Protein AF-A0AAJ6JHX6-F1 (afdb_monomer)

Sequence (132 aa):
MIADLEAGPNASWIFFDTYDCLCDPDDVLSSLGAEVSFEIRAEATRGKHRRACNIRRFEPKLERGTIANIVDRNGKSYGFLKDDWGVSYYFTRKHSARFDDLRAGTRVRFAEMKIKADGGKYPIACAIEPME

Solvent-accessible surface area (backbone atoms only — not comparable to full-atom values): 7828 Å² total; per-residue (Å²): 134,86,83,85,69,86,79,54,103,76,66,78,65,68,47,70,56,69,85,27,32,75,54,62,45,66,77,39,56,68,44,94,86,55,62,63,41,63,44,81,44,84,48,92,56,97,72,78,48,36,33,43,32,64,29,36,58,56,77,69,71,69,45,52,32,31,30,65,40,72,46,81,54,95,95,42,52,35,33,36,31,25,37,86,85,66,54,71,26,43,37,42,55,92,26,22,96,55,47,89,79,60,46,61,70,40,41,30,37,25,22,80,42,77,46,81,50,103,90,48,77,47,54,28,41,27,72,38,41,79,54,134

pLDDT: mean 76.58, std 17.51, range [28.05, 97.38]

Radius of gyration: 17.74 Å; Cα contacts (8 Å, |Δi|>4): 242; chains: 1; bounding box: 42×37×46 Å

Foldseek 3Di:
DDDDDDDDPPPQDEDEDCVLEPDHSCQQPVDDVFDWDFDWDADPDPPRHIYTHHIGHDDAPKFKWFWQAWDDDPNWIKTWIATPVRDIAIEGPQQEPPVVPHGGGFIWIWGWDWDDDVPDTGTHTHHIDTDD

Mean predicted aligned error: 11.64 Å

Nearest PDB structures (foldseek):
  2ytv-assembly1_A  TM=7.124E-01  e=9.470E-03  Homo sapiens
  1hzb-assembly1_B  TM=7.189E-01  e=1.830E-02  [Bacillus] caldolyticus
  3a0j-assembly2_B  TM=7.138E-01  e=4.651E-02  Thermus ther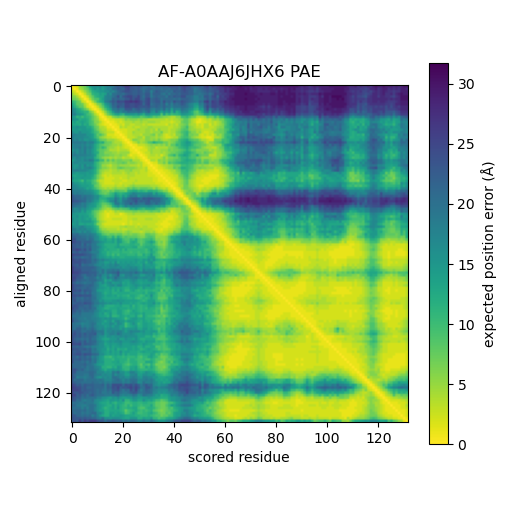mophilus HB8
  1l1o-assembly1_E  TM=6.725E-01  e=3.353E-01  Homo sapiens
  1ts2-assembly3_C  TM=5.436E-01  e=4.924E-01  Staphylococcus aureus

Structure (mmCIF, N/CA/C/O backbone):
data_AF-A0AAJ6JHX6-F1
#
_entry.id   AF-A0AAJ6JHX6-F1
#
loop_
_atom_site.group_PDB
_atom_site.id
_atom_site.type_symbol
_atom_site.label_atom_id
_atom_site.label_alt_id
_atom_site.label_comp_id
_atom_site.label_asym_id
_atom_site.label_entity_id
_atom_site.label_seq_id
_atom_site.pdbx_PDB_ins_code
_atom_site.Cartn_x
_atom_site.Cartn_y
_atom_site.Cartn_z
_atom_site.occupancy
_atom_site.B_iso_or_equiv
_atom_site.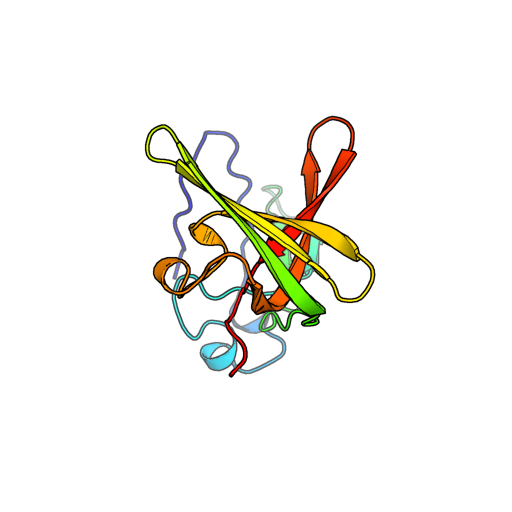auth_seq_id
_atom_site.auth_comp_id
_atom_site.auth_asym_id
_atom_site.auth_atom_id
_atom_site.pdbx_PDB_model_num
ATOM 1 N N . MET A 1 1 ? 6.352 -8.593 -22.550 1.00 30.94 1 MET A N 1
ATOM 2 C CA . MET A 1 1 ? 4.986 -8.070 -22.333 1.00 30.94 1 MET A CA 1
ATOM 3 C C . MET A 1 1 ? 5.123 -6.614 -21.910 1.00 30.94 1 MET A C 1
ATOM 5 O O . MET A 1 1 ? 5.756 -6.361 -20.896 1.00 30.94 1 MET A O 1
ATOM 9 N N . ILE A 1 2 ? 4.673 -5.668 -22.737 1.00 30.05 2 ILE A N 1
ATOM 10 C CA . ILE A 1 2 ? 4.816 -4.224 -22.486 1.00 30.05 2 ILE A CA 1
ATOM 11 C C . ILE A 1 2 ? 3.597 -3.802 -21.661 1.00 30.05 2 ILE A C 1
ATOM 13 O O . ILE A 1 2 ? 2.477 -3.892 -22.154 1.00 30.05 2 ILE A O 1
ATOM 17 N N . ALA A 1 3 ? 3.795 -3.430 -20.396 1.00 31.03 3 ALA A N 1
ATOM 18 C CA . ALA A 1 3 ? 2.720 -2.891 -19.572 1.00 31.03 3 ALA A CA 1
ATOM 19 C C . ALA A 1 3 ? 2.502 -1.422 -19.955 1.00 31.03 3 ALA A C 1
ATOM 21 O O . ALA A 1 3 ? 3.356 -0.571 -19.703 1.00 31.03 3 ALA A O 1
ATOM 22 N N . ASP A 1 4 ? 1.375 -1.158 -20.608 1.00 28.05 4 ASP A N 1
ATOM 23 C CA . ASP A 1 4 ? 0.927 0.178 -20.984 1.00 28.05 4 ASP A CA 1
ATOM 24 C C . ASP A 1 4 ? 0.391 0.885 -19.727 1.00 28.05 4 ASP A C 1
ATOM 26 O O . ASP A 1 4 ? -0.643 0.513 -19.170 1.00 28.05 4 ASP A O 1
ATOM 30 N N . LEU A 1 5 ? 1.138 1.872 -19.233 1.00 35.38 5 LEU A N 1
ATOM 31 C CA . LEU A 1 5 ? 0.723 2.784 -18.168 1.00 35.38 5 LEU A CA 1
ATOM 32 C C . LEU A 1 5 ? 0.506 4.147 -18.824 1.00 35.38 5 LEU A C 1
ATOM 34 O O . LEU A 1 5 ? 1.466 4.781 -19.251 1.00 35.38 5 LEU A O 1
ATOM 38 N N . GLU A 1 6 ? -0.769 4.528 -18.938 1.00 34.47 6 GLU A N 1
ATOM 39 C CA . GLU A 1 6 ? -1.328 5.756 -19.526 1.00 34.47 6 GLU A CA 1
ATOM 40 C C . GLU A 1 6 ? -0.294 6.830 -19.925 1.00 34.47 6 GLU A C 1
ATOM 42 O O . GLU A 1 6 ? 0.190 7.629 -19.116 1.00 34.47 6 GLU A O 1
ATOM 47 N N . ALA A 1 7 ? 0.034 6.844 -21.219 1.00 36.81 7 ALA A N 1
ATOM 48 C CA . ALA A 1 7 ? 1.037 7.714 -21.811 1.00 36.81 7 ALA A CA 1
ATOM 49 C C . ALA A 1 7 ? 0.549 9.171 -21.926 1.00 36.81 7 ALA A C 1
ATOM 51 O O . ALA A 1 7 ? -0.039 9.586 -22.924 1.00 36.81 7 ALA A O 1
ATOM 52 N N . GLY A 1 8 ? 0.860 9.986 -20.919 1.00 32.44 8 GLY A N 1
ATOM 53 C CA . GLY A 1 8 ? 1.035 11.426 -21.118 1.00 32.44 8 GLY A CA 1
ATOM 54 C C . GLY A 1 8 ? 2.339 11.721 -21.888 1.00 32.44 8 GLY A C 1
ATOM 55 O O . GLY A 1 8 ? 3.261 10.904 -21.862 1.00 32.44 8 GLY A O 1
ATOM 56 N N . PRO A 1 9 ? 2.492 12.903 -22.516 1.00 38.59 9 PRO A N 1
ATOM 57 C CA . PRO A 1 9 ? 3.632 13.240 -23.389 1.00 38.59 9 PRO A CA 1
ATOM 58 C C . PRO A 1 9 ? 5.012 13.294 -22.696 1.00 38.59 9 PRO A C 1
ATOM 60 O O . PRO A 1 9 ? 6.016 13.542 -23.354 1.00 38.59 9 PRO A O 1
ATOM 63 N N . ASN A 1 10 ? 5.077 13.023 -21.388 1.00 43.66 10 ASN A N 1
ATOM 64 C CA . ASN A 1 10 ? 6.302 12.942 -20.587 1.00 43.66 10 ASN A CA 1
ATOM 65 C C . ASN A 1 10 ? 6.497 11.567 -19.911 1.00 43.66 10 ASN A C 1
ATOM 67 O O . ASN A 1 10 ? 7.269 11.459 -18.953 1.00 43.66 10 ASN A O 1
ATOM 71 N N . ALA A 1 11 ? 5.806 10.515 -20.373 1.00 43.34 11 ALA A N 1
ATOM 72 C CA . ALA A 1 11 ? 5.988 9.152 -19.874 1.00 43.34 11 ALA A CA 1
ATOM 73 C C . ALA A 1 11 ? 7.438 8.699 -20.107 1.00 43.34 11 ALA A C 1
ATOM 75 O O . ALA A 1 11 ? 7.866 8.363 -21.209 1.00 43.34 11 ALA A O 1
ATOM 76 N N . SER A 1 12 ? 8.233 8.752 -19.042 1.00 56.09 12 SER A N 1
ATOM 77 C CA . SER A 1 12 ? 9.630 8.343 -19.055 1.00 56.09 12 SER A CA 1
ATOM 78 C C . SER A 1 12 ? 9.690 6.832 -18.847 1.00 56.09 12 SER A C 1
ATOM 80 O O . SER A 1 12 ? 9.898 6.380 -17.718 1.00 56.09 12 SER A O 1
ATOM 82 N N . TRP A 1 13 ? 9.465 6.076 -19.922 1.00 62.69 13 TRP A N 1
ATOM 83 C CA . TRP A 1 13 ? 9.491 4.613 -19.931 1.00 62.69 13 TRP A CA 1
ATOM 84 C C . TRP A 1 13 ? 10.784 4.072 -19.306 1.00 62.69 13 TRP A C 1
ATOM 86 O O . TRP A 1 13 ? 11.886 4.536 -19.621 1.00 62.69 13 TRP A O 1
ATOM 96 N N . ILE A 1 14 ? 10.633 3.105 -18.401 1.00 71.69 14 ILE A N 1
ATOM 97 C CA . ILE A 1 14 ? 11.733 2.305 -17.861 1.00 71.69 14 ILE A CA 1
ATOM 98 C C . ILE A 1 14 ? 11.583 0.918 -18.472 1.00 71.69 14 ILE A C 1
ATOM 100 O O . ILE A 1 14 ? 10.527 0.304 -18.337 1.00 71.69 14 ILE A O 1
ATOM 104 N N . PHE A 1 15 ? 12.607 0.454 -19.179 1.00 79.31 15 PHE A N 1
ATOM 105 C CA . PHE A 1 15 ? 12.604 -0.872 -19.794 1.00 79.31 15 PHE A CA 1
ATOM 106 C C . PHE A 1 15 ? 13.398 -1.859 -18.937 1.00 79.31 15 PHE A C 1
ATOM 108 O O . PHE A 1 15 ? 14.252 -1.455 -18.145 1.00 79.31 15 PHE A O 1
ATOM 115 N N . PHE A 1 16 ? 13.125 -3.147 -19.108 1.00 79.56 16 PHE A N 1
ATOM 116 C CA . PHE A 1 16 ? 13.879 -4.232 -18.491 1.00 79.56 16 PHE A CA 1
ATOM 117 C C . PHE A 1 16 ? 13.854 -5.472 -19.380 1.00 79.56 16 PHE A C 1
ATOM 119 O O . PHE A 1 16 ? 12.943 -5.637 -20.195 1.00 79.56 16 PHE A O 1
ATOM 126 N N . ASP A 1 17 ? 14.846 -6.333 -19.202 1.00 81.69 17 ASP A N 1
ATOM 127 C CA . ASP A 1 17 ? 14.852 -7.702 -19.702 1.00 81.69 17 ASP A CA 1
ATOM 128 C C . ASP A 1 17 ? 14.487 -8.664 -18.559 1.00 81.69 17 ASP A C 1
ATOM 130 O O . ASP A 1 17 ? 14.769 -8.399 -17.394 1.00 81.69 17 ASP A O 1
ATOM 134 N N . THR A 1 18 ? 13.890 -9.811 -18.863 1.00 77.19 18 THR A N 1
ATOM 135 C CA . THR A 1 18 ? 13.728 -10.908 -17.898 1.00 77.19 18 THR A CA 1
ATOM 136 C C . THR A 1 18 ? 15.042 -11.316 -17.220 1.00 77.19 18 THR A C 1
ATOM 138 O O . THR A 1 18 ? 15.024 -11.641 -16.037 1.00 77.19 18 THR A O 1
ATOM 141 N N . TYR A 1 19 ? 16.188 -11.202 -17.904 1.00 79.25 19 TYR A N 1
ATOM 142 C CA . TYR A 1 19 ? 17.512 -11.428 -17.303 1.00 79.25 19 TYR A CA 1
ATOM 143 C C . TYR A 1 19 ? 17.909 -10.388 -16.242 1.00 79.25 19 TYR A C 1
ATOM 145 O O . TYR A 1 19 ? 18.874 -10.601 -15.513 1.00 79.25 19 TYR A O 1
ATOM 153 N N . ASP A 1 20 ? 17.194 -9.263 -16.145 1.00 78.69 20 ASP A N 1
ATOM 154 C CA . ASP A 1 20 ? 17.405 -8.270 -15.091 1.00 78.69 20 ASP A CA 1
ATOM 155 C C . ASP A 1 20 ? 16.783 -8.703 -13.745 1.00 78.69 20 ASP A C 1
ATOM 157 O O . ASP A 1 20 ? 16.987 -8.012 -12.743 1.00 78.69 20 ASP A O 1
ATOM 161 N N . CYS A 1 21 ? 16.050 -9.827 -13.696 1.00 75.25 21 CYS A N 1
ATOM 162 C CA . CYS A 1 21 ? 15.498 -10.398 -12.466 1.00 75.25 21 CYS A CA 1
ATOM 163 C C . CYS A 1 21 ? 16.571 -11.154 -11.659 1.00 75.25 21 CYS A C 1
ATOM 165 O O . CYS A 1 21 ? 17.346 -11.933 -12.206 1.00 75.25 21 CYS A O 1
ATOM 167 N N . LEU A 1 22 ? 16.607 -10.948 -10.337 1.00 74.75 22 LEU A N 1
ATOM 168 C CA . LEU A 1 22 ? 17.538 -11.634 -9.421 1.00 74.75 22 LEU A CA 1
ATOM 169 C C . LEU A 1 22 ? 17.144 -13.084 -9.112 1.00 74.75 22 LEU A C 1
ATOM 171 O O . LEU A 1 22 ? 17.943 -13.849 -8.574 1.00 74.75 22 LEU A O 1
ATOM 175 N N . CYS A 1 23 ? 15.903 -13.438 -9.409 1.00 71.19 23 CYS A N 1
ATOM 176 C CA . CYS A 1 23 ? 15.329 -14.764 -9.255 1.00 71.19 23 CYS A CA 1
ATOM 177 C C . CYS A 1 23 ? 14.485 -15.086 -10.492 1.00 71.19 23 CYS A C 1
ATOM 179 O O . CYS A 1 23 ? 14.464 -14.300 -11.442 1.00 71.19 23 CYS A O 1
ATOM 181 N N . ASP A 1 24 ? 13.841 -16.254 -10.488 1.00 77.75 24 ASP A N 1
ATOM 182 C CA . ASP A 1 24 ? 13.008 -16.706 -11.596 1.00 77.75 24 ASP A CA 1
ATOM 183 C C . ASP A 1 24 ? 12.027 -15.592 -12.025 1.00 77.75 24 ASP A C 1
ATOM 185 O O . ASP A 1 24 ? 11.254 -15.100 -11.191 1.00 77.75 24 ASP A O 1
ATOM 189 N N . PRO A 1 25 ? 12.071 -15.134 -13.290 1.00 73.94 25 PRO A N 1
ATOM 190 C CA . PRO A 1 25 ? 11.154 -14.120 -13.788 1.00 73.94 25 PRO A CA 1
ATOM 191 C C . PRO A 1 25 ? 9.688 -14.501 -13.585 1.00 73.94 25 PRO A C 1
ATOM 193 O O . PRO A 1 25 ? 8.877 -13.604 -13.360 1.00 73.94 25 PRO A O 1
ATOM 196 N N . ASP A 1 26 ? 9.350 -15.793 -13.602 1.00 77.12 26 ASP A N 1
ATOM 197 C CA . ASP A 1 26 ? 7.981 -16.261 -13.380 1.00 77.12 26 ASP A CA 1
ATOM 198 C C . ASP A 1 26 ? 7.533 -16.049 -11.921 1.00 77.12 26 ASP A C 1
ATOM 200 O O . ASP A 1 26 ? 6.360 -15.772 -11.670 1.00 77.12 26 ASP A O 1
ATOM 204 N N . ASP A 1 27 ? 8.459 -16.057 -10.957 1.00 71.00 27 ASP A N 1
ATOM 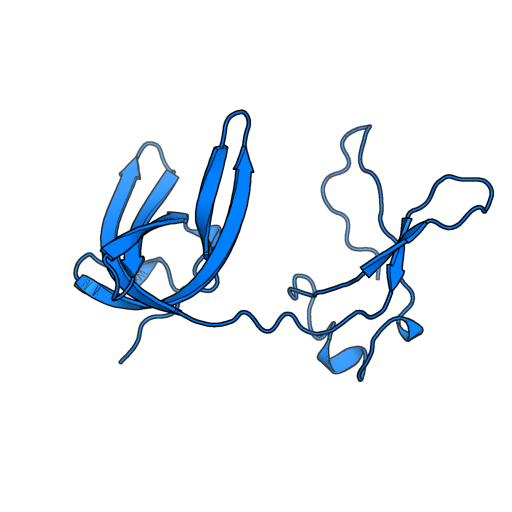205 C CA . ASP A 1 27 ? 8.171 -15.744 -9.550 1.00 71.00 27 ASP A CA 1
ATOM 206 C C . ASP A 1 27 ? 8.030 -14.230 -9.311 1.00 71.00 27 ASP A C 1
ATOM 208 O O . ASP A 1 27 ? 7.200 -13.778 -8.510 1.00 71.00 27 ASP A O 1
ATOM 212 N N . VAL A 1 28 ? 8.845 -13.427 -10.002 1.00 63.56 28 VAL A N 1
ATOM 213 C CA . VAL A 1 28 ? 8.903 -11.961 -9.847 1.00 63.56 28 VAL A CA 1
ATOM 214 C C . VAL A 1 28 ? 7.782 -11.262 -10.613 1.00 63.56 28 VAL A C 1
ATOM 216 O O . VAL A 1 28 ? 7.185 -10.310 -10.112 1.00 63.56 28 VAL A O 1
ATOM 219 N N . LEU A 1 29 ? 7.484 -11.743 -11.818 1.00 76.00 29 LEU A N 1
ATOM 220 C CA . LEU A 1 29 ? 6.526 -11.178 -12.769 1.00 76.00 29 LEU A CA 1
ATOM 221 C C . LEU A 1 29 ? 5.303 -12.088 -12.936 1.00 76.00 29 LEU A C 1
ATOM 223 O O . LEU A 1 29 ? 4.658 -12.084 -13.984 1.00 76.00 29 LEU A O 1
ATOM 227 N N . SER A 1 30 ? 4.971 -12.834 -11.879 1.00 68.56 30 SER A N 1
ATOM 228 C CA . SER A 1 30 ? 3.890 -13.832 -11.821 1.00 68.56 30 SER A CA 1
ATOM 229 C C . SER A 1 30 ? 2.514 -13.333 -12.278 1.00 68.56 30 SER A C 1
ATOM 231 O O . SER A 1 30 ? 1.637 -14.133 -12.599 1.00 68.56 30 SER A O 1
ATOM 233 N N . SER A 1 31 ? 2.292 -12.014 -12.315 1.00 67.94 31 SER A N 1
ATOM 234 C CA . SER A 1 31 ? 1.082 -11.409 -12.872 1.00 67.94 31 SER A CA 1
ATOM 235 C C . SER A 1 31 ? 1.308 -9.973 -13.350 1.00 67.94 31 SER A C 1
ATOM 237 O O . SER A 1 31 ? 2.162 -9.240 -12.844 1.00 67.94 31 SER A O 1
ATOM 239 N N . LEU A 1 32 ? 0.494 -9.541 -14.319 1.00 63.16 32 LEU A N 1
ATOM 240 C CA . LEU A 1 32 ? 0.366 -8.122 -14.650 1.00 63.16 32 LEU A CA 1
ATOM 241 C C . LEU A 1 32 ? -0.112 -7.351 -13.413 1.00 63.16 32 LEU A C 1
ATOM 243 O O . LEU A 1 32 ? -1.151 -7.672 -12.843 1.00 63.16 32 LEU A O 1
ATOM 247 N N . GLY A 1 33 ? 0.647 -6.325 -13.025 1.00 63.69 33 GLY A N 1
ATOM 248 C CA . GLY A 1 33 ? 0.388 -5.538 -11.816 1.00 63.69 33 GLY A CA 1
ATOM 249 C C . GLY A 1 33 ? 1.135 -6.015 -10.567 1.00 63.69 33 GLY A C 1
ATOM 250 O O . GLY A 1 33 ? 0.957 -5.408 -9.515 1.00 63.69 33 GLY A O 1
ATOM 251 N N . ALA A 1 34 ? 1.983 -7.048 -10.664 1.00 67.38 34 ALA A N 1
ATOM 252 C CA . ALA A 1 34 ? 2.864 -7.444 -9.569 1.00 67.38 34 ALA A CA 1
ATOM 253 C C . ALA A 1 34 ? 3.793 -6.290 -9.150 1.00 67.38 34 ALA A C 1
ATOM 255 O O . ALA A 1 34 ? 4.460 -5.667 -9.981 1.00 67.38 34 ALA A O 1
ATOM 256 N N . GLU A 1 35 ? 3.845 -6.012 -7.847 1.00 73.38 35 GLU A N 1
ATOM 257 C CA . GLU A 1 35 ? 4.758 -5.017 -7.290 1.00 73.38 35 GLU A CA 1
ATOM 258 C C . GLU A 1 35 ? 6.184 -5.580 -7.216 1.00 73.38 35 GLU A C 1
ATOM 260 O O . GLU A 1 35 ? 6.438 -6.645 -6.645 1.00 73.38 35 GLU A O 1
ATOM 265 N N . VAL A 1 36 ? 7.135 -4.832 -7.775 1.00 79.69 36 VAL A N 1
ATOM 266 C CA . VAL A 1 36 ? 8.552 -5.206 -7.837 1.00 79.69 36 VAL A CA 1
ATOM 267 C C . VAL A 1 36 ? 9.443 -4.083 -7.317 1.00 79.69 36 VAL A C 1
ATOM 269 O O . VAL A 1 36 ? 9.116 -2.900 -7.406 1.00 79.69 36 VAL A O 1
ATOM 272 N N . SER A 1 37 ? 10.604 -4.455 -6.789 1.00 79.44 37 SER A N 1
ATOM 273 C CA . SER A 1 37 ? 11.715 -3.536 -6.524 1.00 79.44 37 SER A CA 1
ATOM 274 C C . SER A 1 37 ? 12.774 -3.670 -7.603 1.00 79.44 37 SER A C 1
ATOM 276 O O . SER A 1 37 ? 13.056 -4.781 -8.038 1.00 79.44 37 SER A O 1
ATOM 278 N N . PHE A 1 38 ? 13.389 -2.556 -7.994 1.00 83.44 38 PHE A N 1
ATOM 279 C CA . PHE A 1 38 ? 14.460 -2.524 -8.987 1.00 83.44 38 PHE A CA 1
ATOM 280 C C . PHE A 1 38 ? 15.394 -1.332 -8.764 1.00 83.44 38 PHE A C 1
ATOM 282 O O . PHE A 1 38 ? 15.046 -0.354 -8.097 1.00 83.44 38 PHE A O 1
ATOM 289 N N . GLU A 1 39 ? 16.574 -1.398 -9.367 1.00 80.12 39 GLU A N 1
ATOM 290 C CA . GLU A 1 39 ? 17.539 -0.307 -9.439 1.00 80.12 39 GLU A CA 1
ATOM 291 C C . GLU A 1 39 ? 17.511 0.318 -10.833 1.00 80.12 39 GLU A C 1
ATOM 293 O O . GLU A 1 39 ? 17.435 -0.386 -11.838 1.00 80.12 39 GLU A O 1
ATOM 298 N N . ILE A 1 40 ? 17.581 1.649 -10.916 1.00 79.25 40 ILE A N 1
ATOM 299 C CA . ILE A 1 40 ? 17.670 2.332 -12.209 1.00 79.25 40 ILE A CA 1
ATOM 300 C C . ILE A 1 40 ? 19.133 2.455 -12.610 1.00 79.25 40 ILE A C 1
ATOM 302 O O . ILE A 1 40 ? 19.905 3.163 -11.960 1.00 79.25 40 ILE A O 1
ATOM 306 N N . ARG A 1 41 ? 19.486 1.858 -13.747 1.00 73.00 41 ARG A N 1
ATOM 307 C CA . ARG A 1 41 ? 20.756 2.098 -14.424 1.00 73.00 41 ARG A CA 1
ATOM 308 C C . ARG A 1 41 ? 20.537 3.071 -15.581 1.00 73.00 41 ARG A C 1
ATOM 310 O O . ARG A 1 41 ? 19.688 2.859 -16.448 1.00 73.00 41 ARG A O 1
ATOM 317 N N . ALA A 1 42 ? 21.293 4.166 -15.585 1.00 64.00 42 ALA A N 1
ATOM 318 C CA . ALA A 1 42 ? 21.336 5.068 -16.729 1.00 64.00 42 ALA A CA 1
ATOM 319 C C . ALA A 1 42 ? 22.185 4.419 -17.829 1.00 64.00 42 ALA A C 1
ATOM 321 O O . ALA A 1 42 ? 23.380 4.197 -17.631 1.00 64.00 42 ALA A O 1
ATOM 322 N N . GLU A 1 43 ? 21.582 4.109 -18.976 1.00 59.41 43 GLU A N 1
ATOM 323 C CA . GLU A 1 43 ? 22.337 3.683 -20.154 1.00 59.41 43 GLU A CA 1
ATOM 324 C C . GLU A 1 43 ? 22.674 4.900 -21.029 1.00 59.41 43 GLU A C 1
ATOM 326 O O . GLU A 1 43 ? 21.839 5.767 -21.290 1.00 59.41 43 GLU A O 1
ATOM 331 N N . ALA A 1 44 ? 23.936 4.985 -21.459 1.00 53.03 44 ALA A N 1
ATOM 332 C CA . ALA A 1 44 ? 24.464 6.097 -22.253 1.00 53.03 44 ALA A CA 1
ATOM 333 C C . ALA A 1 44 ? 24.109 6.009 -23.753 1.00 53.03 44 ALA A C 1
ATOM 335 O O . ALA A 1 44 ? 24.538 6.847 -24.548 1.00 53.03 44 ALA A O 1
ATOM 336 N N . THR A 1 45 ? 23.359 4.993 -24.173 1.00 51.69 45 THR A N 1
ATOM 337 C CA . THR A 1 45 ? 23.024 4.757 -25.578 1.00 51.69 45 THR A CA 1
ATOM 338 C C . THR A 1 45 ? 21.959 5.735 -26.080 1.00 51.69 45 THR A C 1
ATOM 340 O O . THR A 1 45 ? 21.066 6.168 -25.349 1.00 51.69 45 THR A O 1
ATOM 343 N N . ARG A 1 46 ? 22.113 6.138 -27.353 1.00 44.31 46 ARG A N 1
ATOM 344 C CA . ARG A 1 46 ? 21.290 7.125 -28.078 1.00 44.31 46 ARG A CA 1
ATOM 345 C C . ARG A 1 46 ? 19.798 6.898 -27.809 1.00 44.31 46 ARG A C 1
ATOM 347 O O . ARG A 1 46 ? 19.201 6.008 -28.398 1.00 44.31 46 ARG A O 1
ATOM 354 N N . GLY A 1 47 ? 19.218 7.717 -26.932 1.00 52.81 47 GLY A N 1
ATOM 355 C CA . GLY A 1 47 ? 17.800 7.632 -26.582 1.00 52.81 47 GLY A CA 1
ATOM 356 C C . GLY A 1 47 ? 17.449 7.833 -25.108 1.00 52.81 47 GLY A C 1
ATOM 357 O O . GLY A 1 47 ? 16.283 7.725 -24.793 1.00 52.81 47 GLY A O 1
ATOM 358 N N . LYS A 1 48 ? 18.380 8.147 -24.189 1.00 58.56 48 LYS A N 1
ATOM 359 C CA . LYS A 1 48 ? 18.061 8.497 -22.775 1.00 58.56 48 LYS A CA 1
ATOM 360 C C . LYS A 1 48 ? 17.044 7.549 -22.097 1.00 58.56 48 LYS A C 1
ATOM 362 O O . LYS A 1 48 ? 16.251 7.981 -21.259 1.00 58.56 48 LYS A O 1
ATOM 367 N N . HIS A 1 49 ? 17.037 6.271 -22.455 1.00 62.06 49 HIS A N 1
ATOM 368 C CA . HIS A 1 49 ? 16.149 5.307 -21.823 1.00 62.06 49 HIS A CA 1
ATOM 369 C C . HIS A 1 49 ? 16.768 4.860 -20.495 1.00 62.06 49 HIS A C 1
ATOM 371 O O . HIS A 1 49 ? 17.984 4.709 -20.371 1.00 62.06 49 HIS A O 1
ATOM 377 N N . ARG A 1 50 ? 15.929 4.698 -19.472 1.00 72.94 50 ARG A N 1
ATOM 378 C CA . ARG A 1 50 ? 16.343 4.203 -18.155 1.00 72.94 50 ARG A CA 1
ATOM 379 C C . ARG A 1 50 ? 16.072 2.707 -18.112 1.00 72.94 50 ARG A C 1
ATOM 381 O O . ARG A 1 50 ? 14.969 2.297 -18.469 1.00 72.94 50 ARG A O 1
ATOM 388 N N . ARG A 1 51 ? 17.050 1.918 -17.674 1.00 80.94 51 ARG A N 1
ATOM 389 C CA . ARG A 1 51 ? 16.899 0.471 -17.520 1.00 80.94 51 ARG A CA 1
ATOM 390 C C . ARG A 1 51 ? 16.662 0.121 -16.058 1.00 80.94 51 ARG A C 1
ATOM 392 O O . ARG A 1 51 ? 17.348 0.666 -15.193 1.00 80.94 51 ARG A O 1
ATOM 399 N N . ALA A 1 52 ? 15.708 -0.759 -15.784 1.00 82.88 52 ALA A N 1
ATOM 400 C CA . ALA A 1 52 ? 15.572 -1.399 -14.483 1.00 82.88 52 ALA A CA 1
ATOM 401 C C . ALA A 1 52 ? 16.466 -2.646 -14.431 1.00 82.88 52 ALA A C 1
ATOM 403 O O . ALA A 1 52 ? 16.429 -3.476 -15.333 1.00 82.88 52 ALA A O 1
ATOM 404 N N . CYS A 1 53 ? 17.267 -2.759 -13.376 1.00 83.31 53 CYS A N 1
ATOM 405 C CA . CYS A 1 53 ? 18.146 -3.891 -13.090 1.00 83.31 53 CYS A CA 1
ATOM 406 C C . CYS A 1 53 ? 17.870 -4.416 -11.675 1.00 83.31 53 CYS A C 1
ATOM 408 O O . CYS A 1 53 ? 17.256 -3.717 -10.864 1.00 83.31 53 CYS A O 1
ATOM 410 N N . ASN A 1 54 ? 18.361 -5.617 -11.359 1.00 83.12 54 ASN A N 1
ATOM 411 C CA . ASN A 1 54 ? 18.208 -6.241 -10.041 1.00 83.12 54 ASN A CA 1
ATOM 412 C C . ASN A 1 54 ? 16.734 -6.346 -9.602 1.00 83.12 54 ASN A C 1
ATOM 414 O O . ASN A 1 54 ? 16.386 -6.068 -8.450 1.00 83.12 54 ASN A O 1
ATOM 418 N N . ILE A 1 55 ? 15.859 -6.701 -10.546 1.00 82.12 55 ILE A N 1
ATOM 419 C CA . ILE A 1 55 ? 14.417 -6.768 -10.334 1.00 82.12 55 ILE A CA 1
ATOM 420 C C . ILE A 1 55 ? 14.111 -7.944 -9.415 1.00 82.12 55 ILE A C 1
ATOM 422 O O . ILE A 1 55 ? 14.576 -9.064 -9.616 1.00 82.12 55 ILE A O 1
ATOM 426 N N . ARG A 1 56 ? 13.325 -7.685 -8.381 1.00 80.88 56 ARG A N 1
ATOM 427 C CA . ARG A 1 56 ? 12.907 -8.690 -7.407 1.00 80.88 56 ARG A CA 1
ATOM 428 C C . ARG A 1 56 ? 11.490 -8.418 -6.953 1.00 80.88 56 ARG A C 1
ATOM 430 O O . ARG A 1 56 ? 11.020 -7.278 -7.024 1.00 80.88 56 ARG A O 1
ATOM 437 N N . ARG A 1 57 ? 10.837 -9.454 -6.432 1.00 76.38 57 ARG A N 1
ATOM 438 C CA . ARG A 1 57 ? 9.539 -9.305 -5.781 1.00 76.38 57 ARG A CA 1
ATOM 439 C C . ARG A 1 57 ? 9.646 -8.244 -4.689 1.00 76.38 57 ARG A C 1
ATOM 441 O O . ARG A 1 57 ? 10.618 -8.216 -3.931 1.00 76.38 57 ARG A O 1
ATOM 448 N N . PHE A 1 58 ? 8.684 -7.330 -4.649 1.00 74.31 58 PHE A N 1
ATOM 449 C CA . PHE A 1 58 ? 8.625 -6.377 -3.557 1.00 74.31 58 PHE A CA 1
ATOM 450 C C . PHE A 1 58 ? 8.203 -7.112 -2.282 1.00 74.31 58 PHE A C 1
ATOM 452 O O . PHE A 1 58 ? 7.092 -7.629 -2.190 1.00 74.31 58 PHE A O 1
ATOM 459 N N . GLU A 1 59 ? 9.108 -7.169 -1.309 1.00 72.06 59 GLU A N 1
ATOM 460 C CA . GLU A 1 59 ? 8.833 -7.668 0.036 1.00 72.06 59 GLU A CA 1
ATOM 461 C C . GLU A 1 59 ? 8.810 -6.473 0.988 1.00 72.06 59 GLU A C 1
ATOM 463 O O . GLU A 1 59 ? 9.857 -6.060 1.502 1.00 72.06 59 GLU A O 1
ATOM 468 N N . PRO A 1 60 ? 7.645 -5.838 1.189 1.00 69.56 60 PRO A N 1
ATOM 469 C CA . PRO A 1 60 ? 7.573 -4.740 2.125 1.00 69.56 60 PRO A CA 1
ATOM 470 C C . PRO A 1 60 ? 7.864 -5.237 3.538 1.00 69.56 60 PRO A C 1
ATOM 472 O O . PRO A 1 60 ? 7.331 -6.256 3.983 1.00 69.56 60 PRO A O 1
ATOM 475 N N . LYS A 1 61 ? 8.644 -4.461 4.295 1.00 78.94 61 LYS A N 1
ATOM 476 C CA . LYS A 1 61 ? 8.671 -4.626 5.745 1.00 78.94 61 LYS A CA 1
ATOM 477 C C . LYS A 1 61 ? 7.276 -4.291 6.274 1.00 78.94 61 LYS A C 1
ATOM 479 O O . LYS A 1 61 ? 6.837 -3.146 6.173 1.00 78.94 61 LYS A O 1
ATOM 484 N N . LEU A 1 62 ? 6.588 -5.304 6.792 1.00 84.81 62 LEU A N 1
ATOM 485 C CA . LEU A 1 62 ? 5.247 -5.145 7.335 1.00 84.81 62 LEU A CA 1
ATOM 486 C C . LEU A 1 62 ? 5.315 -4.621 8.770 1.00 84.81 62 LEU A C 1
ATOM 488 O O . LEU A 1 62 ? 5.914 -5.241 9.649 1.00 84.81 62 LEU A O 1
ATOM 492 N N . GLU A 1 63 ? 4.660 -3.494 8.990 1.00 91.69 63 GLU A N 1
ATOM 493 C CA . GLU A 1 63 ? 4.360 -2.918 10.291 1.00 91.69 63 GLU A CA 1
ATOM 494 C C . GLU A 1 63 ? 2.968 -3.372 10.756 1.00 91.69 63 GLU A C 1
ATOM 496 O O . GLU A 1 63 ? 2.182 -3.951 9.996 1.00 91.69 63 GLU A O 1
ATOM 501 N N . ARG A 1 64 ? 2.658 -3.128 12.031 1.00 95.06 64 ARG A N 1
ATOM 502 C CA . ARG A 1 64 ? 1.362 -3.449 12.643 1.00 95.06 64 ARG A CA 1
ATOM 503 C C . ARG A 1 64 ? 0.684 -2.186 13.121 1.00 95.06 64 ARG A C 1
ATOM 505 O O . ARG A 1 64 ? 1.344 -1.249 13.566 1.00 95.06 64 ARG A O 1
ATOM 512 N N . GLY A 1 65 ? -0.638 -2.178 13.047 1.00 95.75 65 GLY A N 1
ATOM 513 C CA . GLY A 1 65 ? -1.417 -1.040 13.489 1.00 95.75 65 GLY A CA 1
ATOM 514 C C . GLY A 1 65 ? -2.895 -1.337 13.642 1.00 95.75 65 GLY A C 1
ATOM 515 O O . GLY A 1 65 ? -3.358 -2.475 13.538 1.00 95.75 65 GLY A O 1
ATOM 516 N N . THR A 1 66 ? -3.636 -0.270 13.895 1.00 97.38 66 THR A N 1
ATOM 517 C CA . THR A 1 66 ? -5.082 -0.291 14.075 1.00 97.38 66 THR A CA 1
ATOM 518 C C . THR A 1 66 ? -5.7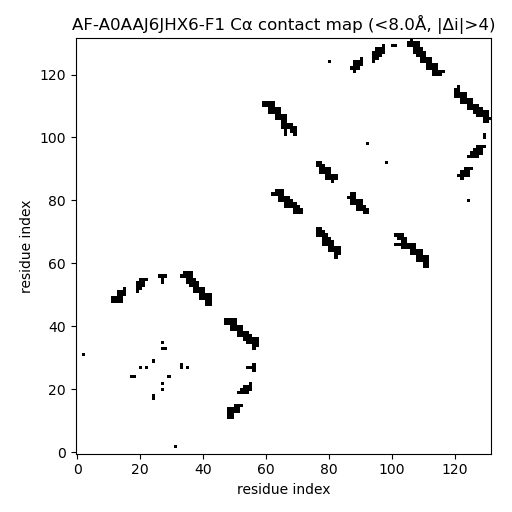08 0.792 13.211 1.00 97.38 66 THR A C 1
ATOM 520 O O . THR A 1 66 ? -5.265 1.945 13.227 1.00 97.38 66 THR A O 1
ATOM 523 N N . ILE A 1 67 ? -6.759 0.442 12.469 1.00 96.94 67 ILE A N 1
ATOM 524 C CA . ILE A 1 67 ? -7.548 1.418 11.716 1.00 96.94 67 ILE A CA 1
ATOM 525 C C . ILE A 1 67 ? -8.167 2.414 12.701 1.00 96.94 67 ILE A C 1
ATOM 527 O O . ILE A 1 67 ? -8.922 2.035 13.595 1.00 96.94 67 ILE A O 1
ATOM 531 N N . ALA A 1 68 ? -7.854 3.695 12.537 1.00 96.19 68 ALA A N 1
ATOM 532 C CA . ALA A 1 68 ? -8.385 4.768 13.366 1.00 96.19 68 ALA A CA 1
ATOM 533 C C . ALA A 1 68 ? -9.740 5.246 12.834 1.00 96.19 68 ALA A C 1
ATOM 535 O O . ALA A 1 68 ? -10.684 5.397 13.607 1.00 96.19 68 ALA A O 1
ATOM 536 N N . ASN A 1 69 ? -9.852 5.461 11.519 1.00 95.50 69 ASN A N 1
ATOM 537 C CA . ASN A 1 69 ? -11.129 5.730 10.864 1.00 95.50 69 ASN A CA 1
ATOM 538 C C . ASN A 1 69 ? -11.118 5.347 9.378 1.00 95.50 69 ASN A C 1
ATOM 540 O O . ASN A 1 69 ? -10.061 5.129 8.780 1.00 95.50 69 ASN A O 1
ATOM 544 N N . ILE A 1 70 ? -12.318 5.333 8.799 1.00 93.62 70 ILE A N 1
ATOM 545 C CA . ILE A 1 70 ? -12.559 5.273 7.358 1.00 93.62 70 ILE A CA 1
ATOM 546 C C . ILE A 1 70 ? -13.599 6.343 7.024 1.00 93.62 70 ILE A C 1
ATOM 548 O O . ILE A 1 70 ? -14.542 6.558 7.788 1.00 93.62 70 ILE A O 1
ATOM 552 N N . VAL A 1 71 ? -13.391 7.046 5.916 1.00 92.31 71 VAL A N 1
ATOM 553 C CA . VAL A 1 71 ? -14.226 8.142 5.435 1.00 92.31 71 VAL A CA 1
ATOM 554 C C . VAL A 1 71 ? -14.583 7.898 3.976 1.00 92.31 71 VAL A C 1
ATOM 556 O O . VAL A 1 71 ? -13.706 7.797 3.116 1.00 92.31 71 VAL A O 1
ATOM 559 N N . ASP A 1 72 ? -15.883 7.906 3.703 1.00 90.62 72 ASP A N 1
ATOM 560 C CA . ASP A 1 72 ? -16.443 7.895 2.358 1.00 90.62 72 ASP A CA 1
ATOM 561 C C . ASP A 1 72 ? -17.004 9.278 2.034 1.00 90.62 72 ASP A C 1
ATOM 563 O O . ASP A 1 72 ? -17.955 9.752 2.660 1.00 90.62 72 ASP A O 1
ATOM 567 N N . ARG A 1 73 ? -16.406 9.967 1.057 1.00 86.12 73 ARG A N 1
ATOM 568 C CA . ARG A 1 73 ? -16.852 11.304 0.646 1.00 86.12 73 ARG A CA 1
ATOM 569 C C . ARG A 1 73 ? -16.721 11.493 -0.857 1.00 86.12 73 ARG A C 1
ATOM 571 O O . ARG A 1 73 ? -15.648 11.307 -1.421 1.00 86.12 73 ARG A O 1
ATOM 578 N N . ASN A 1 74 ? -17.804 11.927 -1.505 1.00 86.62 74 ASN A N 1
ATOM 579 C CA . ASN A 1 74 ? -17.847 12.241 -2.941 1.00 86.62 74 ASN A CA 1
ATOM 580 C C . ASN A 1 74 ? -17.322 11.096 -3.834 1.00 86.62 74 ASN A C 1
ATOM 582 O O . ASN A 1 74 ? -16.540 11.331 -4.755 1.00 86.62 74 ASN A O 1
ATOM 586 N N . GLY A 1 75 ? -17.693 9.849 -3.522 1.00 83.12 75 GLY A N 1
ATOM 587 C CA . GLY A 1 75 ? -17.238 8.666 -4.263 1.00 83.12 75 GLY A CA 1
ATOM 588 C C . GLY A 1 75 ? -15.764 8.300 -4.045 1.00 83.12 75 GLY A C 1
ATOM 589 O O . GLY A 1 75 ? -15.236 7.452 -4.761 1.00 83.12 75 GLY A O 1
ATOM 590 N N . LYS A 1 76 ? -15.085 8.927 -3.076 1.00 84.19 76 LYS A N 1
ATOM 591 C CA . LYS A 1 76 ? -13.724 8.578 -2.664 1.00 84.19 76 LYS A CA 1
ATOM 592 C C . LYS A 1 76 ? -13.738 8.001 -1.254 1.00 84.19 76 LYS A C 1
ATOM 594 O O . LYS A 1 76 ? -14.231 8.648 -0.332 1.00 84.19 76 LYS A O 1
ATOM 599 N N . SER A 1 77 ? -13.133 6.828 -1.116 1.00 88.00 77 SER A N 1
ATOM 600 C CA . SER A 1 77 ? -12.947 6.132 0.156 1.00 88.00 77 SER A CA 1
ATOM 601 C C . SER A 1 77 ? -11.484 6.209 0.577 1.00 88.00 77 SER A C 1
ATOM 603 O O . SER A 1 77 ? -10.584 5.780 -0.160 1.00 88.00 77 SER A O 1
ATOM 605 N N . TYR A 1 78 ? -11.244 6.773 1.754 1.00 90.12 78 TYR A N 1
ATOM 606 C CA . TYR A 1 78 ? -9.922 6.866 2.362 1.00 90.12 78 TYR A CA 1
ATOM 607 C C . TYR A 1 78 ? -10.003 6.613 3.862 1.00 90.12 78 TYR A C 1
ATOM 609 O O . TYR A 1 78 ? -11.071 6.693 4.458 1.00 90.12 78 TYR A O 1
ATOM 617 N N . GLY A 1 79 ? -8.875 6.303 4.481 1.00 92.50 79 GLY A N 1
ATOM 618 C CA . GLY A 1 79 ? -8.822 6.038 5.908 1.00 92.50 79 GLY A CA 1
ATOM 619 C C . GLY A 1 79 ? -7.499 6.444 6.519 1.00 92.50 79 GLY A C 1
ATOM 620 O O . GLY A 1 79 ? -6.529 6.771 5.828 1.00 92.50 79 GLY A O 1
ATOM 621 N N . PHE A 1 80 ? -7.487 6.404 7.844 1.00 94.56 80 PHE A N 1
ATOM 622 C CA . PHE A 1 80 ? -6.290 6.587 8.643 1.00 94.56 80 PHE A CA 1
ATOM 623 C C . PHE A 1 80 ? -6.111 5.394 9.565 1.00 94.56 80 PHE A C 1
ATOM 625 O O . PHE A 1 80 ? -7.075 4.899 10.152 1.00 94.56 80 PHE A O 1
ATOM 632 N N . LEU A 1 81 ? -4.870 4.956 9.721 1.00 96.06 81 LEU A N 1
ATOM 633 C CA . LEU A 1 81 ? -4.479 3.967 10.717 1.00 96.06 81 LEU A CA 1
ATOM 634 C C . LEU A 1 81 ? -3.355 4.517 11.583 1.00 96.06 81 LEU A C 1
ATOM 636 O O . LEU A 1 81 ? -2.672 5.463 11.189 1.00 96.06 81 LEU A O 1
ATOM 640 N N . LYS A 1 82 ? -3.183 3.937 12.76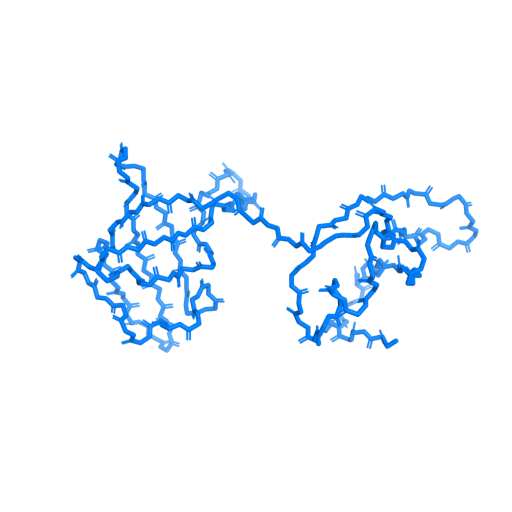7 1.00 96.38 82 LYS A N 1
ATOM 641 C CA . LYS A 1 82 ? -2.032 4.203 13.628 1.00 96.38 82 LYS A CA 1
ATOM 642 C C . LYS A 1 82 ? -1.231 2.934 13.813 1.00 96.38 82 LYS A C 1
ATOM 644 O O . LYS A 1 82 ? -1.833 1.887 14.041 1.00 96.38 82 LYS A O 1
ATOM 649 N N . ASP A 1 83 ? 0.086 3.029 13.715 1.00 95.25 83 ASP A N 1
ATOM 650 C CA . ASP A 1 83 ? 0.947 1.920 14.115 1.00 95.25 83 ASP A CA 1
ATOM 651 C C . ASP A 1 83 ? 0.958 1.741 15.644 1.00 95.25 83 ASP A C 1
ATOM 653 O O . ASP A 1 83 ? 0.371 2.530 16.395 1.00 95.25 83 ASP A O 1
ATOM 657 N N . ASP A 1 84 ? 1.643 0.698 16.109 1.00 92.25 84 ASP A N 1
ATOM 658 C CA . ASP A 1 84 ? 1.797 0.405 17.540 1.00 92.25 84 ASP A CA 1
ATOM 659 C C . ASP A 1 84 ? 2.583 1.500 18.307 1.00 92.25 84 ASP A C 1
ATOM 661 O O . ASP A 1 84 ? 2.542 1.540 19.537 1.00 92.25 84 ASP A O 1
ATOM 665 N N . TRP A 1 85 ? 3.245 2.426 17.601 1.00 92.12 85 TRP A N 1
ATOM 666 C CA . TRP A 1 85 ? 3.977 3.573 18.158 1.00 92.12 85 TRP A CA 1
ATOM 667 C C . TRP A 1 85 ? 3.166 4.881 18.120 1.00 92.12 85 TRP A C 1
ATOM 669 O O . TRP A 1 85 ? 3.635 5.921 18.587 1.00 92.12 85 TRP A O 1
ATOM 679 N N . GLY A 1 86 ? 1.940 4.851 17.588 1.00 90.75 86 GLY A N 1
ATOM 680 C CA . GLY A 1 86 ? 1.042 6.000 17.476 1.00 90.75 86 GLY A CA 1
ATOM 681 C C . GLY A 1 86 ? 1.258 6.884 16.241 1.00 90.75 86 GLY A C 1
ATOM 682 O O . GLY A 1 86 ? 0.569 7.903 16.103 1.00 90.75 86 GLY A O 1
ATOM 683 N N . VAL A 1 87 ? 2.158 6.514 15.327 1.00 91.31 87 VAL A N 1
ATOM 684 C CA . VAL A 1 87 ? 2.374 7.207 14.051 1.00 91.31 87 VAL A CA 1
ATOM 685 C C . VAL A 1 87 ? 1.156 6.992 13.161 1.00 91.31 87 VAL A C 1
ATOM 687 O O . VAL A 1 87 ? 0.654 5.881 13.027 1.00 91.31 87 VAL A O 1
ATOM 690 N N . SER A 1 88 ? 0.648 8.073 12.567 1.00 92.81 88 SER A N 1
ATOM 691 C CA . SER A 1 88 ? -0.559 8.032 11.736 1.00 92.81 88 SER A CA 1
ATOM 692 C C . SER A 1 88 ? -0.214 7.889 10.258 1.00 92.81 88 SER A C 1
ATOM 694 O O . SER A 1 88 ? 0.599 8.649 9.735 1.00 92.81 88 SER A O 1
ATOM 696 N N . TYR A 1 89 ? -0.892 6.965 9.584 1.00 93.06 89 TYR A N 1
ATOM 697 C CA . TYR A 1 89 ? -0.714 6.658 8.170 1.00 93.06 89 TYR A CA 1
ATOM 698 C C . TYR A 1 89 ? -2.021 6.868 7.421 1.00 93.06 89 TYR A C 1
ATOM 700 O O . TYR A 1 89 ? -3.091 6.460 7.877 1.00 93.06 89 TYR A O 1
ATOM 708 N N . TYR A 1 90 ? -1.919 7.483 6.249 1.00 91.62 90 TYR A 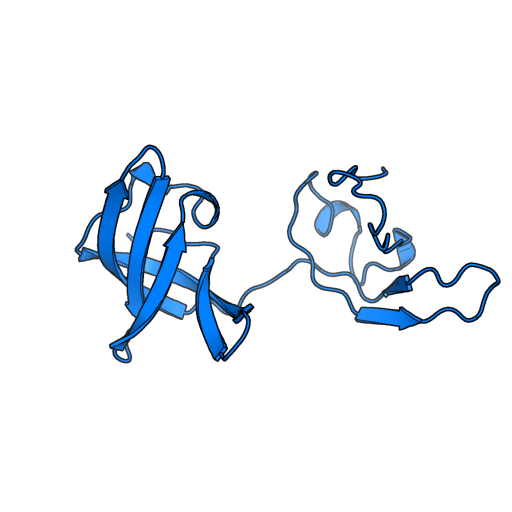N 1
ATOM 709 C CA . TYR A 1 90 ? -3.034 7.636 5.321 1.00 91.62 90 TYR A CA 1
ATOM 710 C C . TYR A 1 90 ? -3.121 6.435 4.377 1.00 91.62 90 TYR A C 1
ATOM 712 O O . TYR A 1 90 ? -2.095 5.912 3.940 1.00 91.62 90 TYR A O 1
ATOM 720 N N . PHE A 1 91 ? -4.332 6.033 3.995 1.00 89.75 91 PHE A N 1
ATOM 721 C CA . PHE A 1 91 ? -4.532 5.055 2.930 1.00 89.75 91 PHE A CA 1
ATOM 722 C C . PHE A 1 91 ? -5.821 5.289 2.138 1.00 89.75 91 PHE A C 1
ATOM 724 O O . PHE A 1 91 ? -6.725 6.002 2.566 1.00 89.75 91 PHE A O 1
ATOM 731 N N . THR A 1 92 ? -5.900 4.677 0.956 1.00 88.44 92 THR A N 1
ATOM 732 C CA . THR A 1 92 ? -7.082 4.707 0.082 1.00 88.44 92 THR A CA 1
ATOM 733 C C . THR A 1 92 ? -7.529 3.296 -0.255 1.00 88.44 92 THR A C 1
ATOM 735 O O . THR A 1 92 ? -6.794 2.339 -0.009 1.00 88.44 92 THR A O 1
ATOM 738 N N . ARG A 1 93 ? -8.689 3.161 -0.904 1.00 84.94 93 ARG A N 1
ATOM 739 C CA . ARG A 1 93 ? -9.172 1.868 -1.410 1.00 84.94 93 ARG A CA 1
ATOM 740 C C . ARG A 1 93 ? -8.151 1.103 -2.258 1.00 84.94 93 ARG A C 1
ATOM 742 O O . ARG A 1 93 ? -8.099 -0.113 -2.182 1.00 84.94 93 ARG A O 1
ATOM 749 N N . LYS A 1 94 ? -7.287 1.799 -3.005 1.00 83.31 94 LYS A N 1
ATOM 750 C CA . LYS A 1 94 ? -6.249 1.165 -3.840 1.00 83.31 94 LYS A CA 1
ATOM 751 C C . LYS A 1 94 ? -5.126 0.501 -3.037 1.00 83.31 94 LYS A C 1
ATOM 753 O O . LYS A 1 94 ? -4.344 -0.249 -3.598 1.00 83.31 94 LYS A O 1
ATOM 758 N N . HIS A 1 95 ? -5.018 0.805 -1.748 1.00 83.56 95 HIS A N 1
ATOM 759 C CA . HIS A 1 95 ? -3.924 0.354 -0.890 1.00 83.56 95 HIS A CA 1
ATOM 760 C C . HIS A 1 95 ? -4.272 -0.901 -0.071 1.00 83.56 95 HIS A C 1
ATOM 762 O O . HIS A 1 95 ? -3.439 -1.374 0.703 1.00 83.56 95 HIS A O 1
ATOM 768 N N . SER A 1 96 ? -5.491 -1.433 -0.216 1.00 80.38 96 SER A N 1
ATOM 769 C CA . SER A 1 96 ? -5.936 -2.662 0.443 1.00 80.38 96 SER A CA 1
ATOM 770 C C . SER A 1 96 ? -6.768 -3.510 -0.512 1.00 80.38 96 SER A C 1
ATOM 772 O O . SER A 1 96 ? -7.759 -3.035 -1.061 1.00 80.38 96 SER A O 1
ATOM 774 N N . ALA A 1 97 ? -6.409 -4.786 -0.657 1.00 73.44 97 ALA A N 1
ATOM 775 C CA . ALA A 1 97 ? -7.201 -5.746 -1.428 1.00 73.44 97 ALA A CA 1
ATOM 776 C C . ALA A 1 97 ? -8.556 -6.061 -0.766 1.00 73.44 97 ALA A C 1
ATOM 778 O O . ALA A 1 97 ? -9.499 -6.459 -1.442 1.00 73.44 97 ALA A O 1
ATOM 779 N N . ARG A 1 98 ? -8.661 -5.862 0.555 1.00 83.44 98 ARG A N 1
ATOM 780 C CA . ARG A 1 98 ? -9.846 -6.156 1.376 1.00 83.44 98 ARG A CA 1
ATOM 781 C C . ARG A 1 98 ? -10.362 -4.901 2.074 1.00 83.44 98 ARG A C 1
ATOM 783 O O . ARG A 1 98 ? -10.724 -4.941 3.245 1.00 83.44 98 ARG A O 1
ATOM 790 N N . PHE A 1 99 ? -10.366 -3.772 1.361 1.00 84.56 99 PHE A N 1
ATOM 791 C CA . PHE A 1 99 ? -10.757 -2.480 1.932 1.00 84.56 99 PHE A CA 1
ATOM 792 C C . PHE A 1 99 ? -12.141 -2.522 2.595 1.00 84.56 99 PHE A C 1
ATOM 794 O O . PHE A 1 99 ? -12.324 -1.932 3.654 1.00 84.56 99 PHE A O 1
ATOM 801 N N . ASP A 1 100 ? -13.084 -3.255 2.001 1.00 86.56 100 ASP A N 1
ATOM 802 C CA . ASP A 1 100 ? -14.469 -3.339 2.475 1.00 86.56 100 ASP A CA 1
ATOM 803 C C . ASP A 1 100 ? -14.609 -4.106 3.811 1.00 86.56 100 ASP A C 1
ATOM 805 O O . ASP A 1 100 ? -15.611 -3.953 4.506 1.00 86.56 100 ASP A O 1
ATOM 809 N N . ASP A 1 101 ? -13.584 -4.865 4.222 1.00 89.12 101 ASP A N 1
ATOM 810 C CA . ASP A 1 101 ? -13.535 -5.554 5.522 1.00 89.12 101 ASP A CA 1
ATOM 811 C C . ASP A 1 101 ? -12.955 -4.668 6.643 1.00 89.12 101 ASP A C 1
ATOM 813 O O . ASP A 1 101 ? -12.991 -5.024 7.829 1.00 89.12 101 ASP A O 1
ATOM 817 N N . LEU A 1 102 ? -12.383 -3.514 6.288 1.00 91.38 102 LEU A N 1
ATOM 818 C CA . LEU A 1 102 ? -11.751 -2.609 7.238 1.00 91.38 102 LEU A CA 1
ATOM 819 C C . LEU A 1 102 ? -12.805 -1.750 7.944 1.00 91.38 102 LEU A C 1
ATOM 821 O O . LEU A 1 102 ? -13.754 -1.253 7.346 1.00 91.38 102 LEU A O 1
ATOM 825 N N . ARG A 1 103 ? -12.610 -1.528 9.244 1.00 94.12 103 ARG A N 1
ATOM 826 C CA . ARG A 1 103 ? -13.417 -0.628 10.077 1.00 94.12 103 ARG A CA 1
ATOM 827 C C . ARG A 1 103 ? -12.560 -0.062 11.198 1.00 94.12 103 ARG A C 1
ATOM 829 O O . ARG A 1 103 ? -11.512 -0.620 11.514 1.00 94.12 103 ARG A O 1
ATOM 836 N N . ALA A 1 104 ? -12.991 1.040 11.809 1.00 95.62 104 ALA A N 1
ATOM 837 C CA . ALA A 1 104 ? -12.307 1.578 12.983 1.00 95.62 104 ALA A CA 1
ATOM 838 C C . A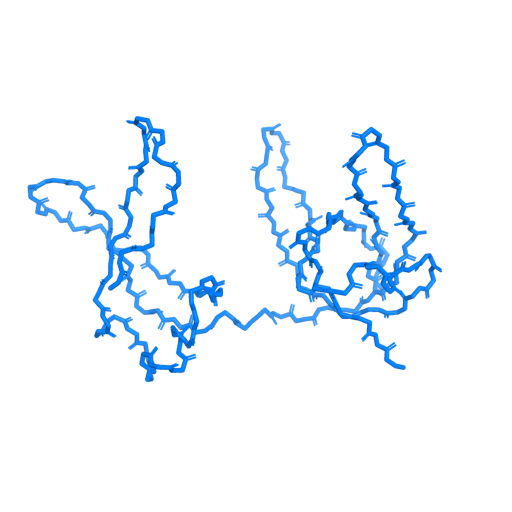LA A 1 104 ? -12.154 0.484 14.060 1.00 95.62 104 ALA A C 1
ATOM 840 O O . ALA A 1 104 ? -13.108 -0.230 14.367 1.00 95.62 104 ALA A O 1
ATOM 841 N N . GLY A 1 105 ? -10.943 0.334 14.593 1.00 95.56 105 GLY A N 1
ATOM 842 C CA . GLY A 1 105 ? -10.580 -0.720 15.542 1.00 95.56 105 GLY A CA 1
ATOM 843 C C . GLY A 1 105 ? -10.039 -2.012 14.918 1.00 95.56 105 GLY A C 1
ATOM 844 O O . GLY A 1 105 ? -9.478 -2.821 15.651 1.00 95.56 105 GLY A O 1
ATOM 845 N N . THR A 1 106 ? -10.134 -2.218 13.598 1.00 95.69 106 THR A N 1
ATOM 846 C CA . THR A 1 106 ? -9.543 -3.400 12.946 1.00 95.69 106 THR A CA 1
ATOM 847 C C . THR A 1 106 ? -8.022 -3.389 13.105 1.00 95.69 106 THR A C 1
ATOM 849 O O . THR A 1 106 ? -7.364 -2.413 12.729 1.00 95.69 106 THR A O 1
ATOM 852 N N . ARG A 1 107 ? -7.459 -4.478 13.643 1.00 96.31 107 ARG A N 1
ATOM 853 C CA . ARG A 1 107 ? -6.010 -4.721 13.656 1.00 96.31 107 ARG A CA 1
ATOM 854 C C . ARG A 1 107 ? -5.554 -5.127 12.263 1.00 96.31 107 ARG A C 1
ATOM 856 O O . ARG A 1 107 ? -6.201 -5.944 11.612 1.00 96.31 107 ARG A O 1
ATOM 863 N N . VAL A 1 108 ? -4.453 -4.545 11.809 1.00 94.69 108 VAL A N 1
ATOM 864 C CA . VAL A 1 108 ? -3.929 -4.757 10.459 1.00 94.69 108 VAL A CA 1
ATOM 865 C C . VAL A 1 108 ? -2.415 -4.881 10.468 1.00 94.69 108 VAL A C 1
ATOM 867 O O . VAL A 1 108 ? -1.730 -4.297 11.314 1.00 94.69 108 VAL A O 1
ATOM 870 N N . ARG A 1 109 ? -1.898 -5.592 9.469 1.00 93.62 109 ARG A N 1
ATOM 871 C CA . ARG A 1 109 ? -0.511 -5.472 9.020 1.00 93.62 109 ARG A CA 1
ATOM 872 C C . ARG A 1 109 ? -0.473 -4.657 7.732 1.00 93.62 109 ARG A C 1
ATOM 874 O O . ARG A 1 109 ? -1.409 -4.729 6.937 1.00 93.62 109 ARG A O 1
ATOM 881 N N . PHE A 1 110 ? 0.566 -3.856 7.548 1.00 91.44 110 PHE A N 1
ATOM 882 C CA . PHE A 1 110 ? 0.678 -2.967 6.393 1.00 91.44 110 PHE A CA 1
ATOM 883 C C . PHE A 1 110 ? 2.135 -2.637 6.077 1.00 91.44 110 PHE A C 1
ATOM 885 O O . PHE A 1 110 ? 3.004 -2.724 6.934 1.00 91.44 110 PHE A O 1
ATOM 892 N N . ALA A 1 111 ? 2.397 -2.215 4.851 1.00 88.88 111 ALA A N 1
ATOM 893 C CA . ALA A 1 111 ? 3.679 -1.696 4.408 1.00 88.88 111 ALA A CA 1
ATOM 894 C C . ALA A 1 111 ? 3.714 -0.166 4.525 1.00 88.88 111 ALA A C 1
ATOM 896 O O . ALA A 1 111 ? 2.778 0.512 4.093 1.00 88.88 111 ALA A O 1
ATOM 897 N N . GLU A 1 112 ? 4.797 0.397 5.066 1.00 86.75 112 GLU A N 1
ATOM 898 C CA . GLU A 1 112 ? 5.025 1.843 4.994 1.00 86.75 112 GLU A CA 1
ATOM 899 C C . GLU A 1 112 ? 5.567 2.232 3.613 1.00 86.75 112 GLU A C 1
ATOM 901 O O . GLU A 1 112 ? 6.602 1.740 3.161 1.00 86.75 112 GLU A O 1
ATOM 906 N N . MET A 1 113 ? 4.926 3.220 2.994 1.00 82.00 113 MET A N 1
ATOM 907 C CA . MET A 1 113 ? 5.424 3.908 1.813 1.00 82.00 113 MET A CA 1
ATOM 908 C C . MET A 1 113 ? 5.525 5.411 2.079 1.00 82.00 113 MET A C 1
ATOM 910 O O . MET A 1 113 ? 4.599 6.039 2.587 1.00 82.00 113 MET A O 1
ATOM 914 N N . LYS A 1 114 ? 6.651 6.025 1.704 1.00 78.25 114 LYS A N 1
ATOM 915 C CA . LYS A 1 114 ? 6.858 7.476 1.833 1.00 78.25 114 LYS A CA 1
ATOM 916 C C . LYS A 1 114 ? 6.658 8.141 0.482 1.00 78.25 114 LYS A C 1
ATOM 918 O O . LYS A 1 114 ? 7.524 8.032 -0.384 1.00 78.25 114 LYS A O 1
ATOM 923 N N . ILE A 1 115 ? 5.563 8.881 0.320 1.00 70.31 115 ILE A N 1
ATOM 924 C CA . ILE A 1 115 ? 5.382 9.730 -0.863 1.00 70.31 115 ILE A CA 1
ATOM 925 C C . ILE A 1 115 ? 5.961 11.116 -0.576 1.00 70.31 115 ILE A C 1
ATOM 927 O O . ILE A 1 115 ? 5.689 11.717 0.466 1.00 70.31 115 ILE A O 1
ATOM 931 N N . LYS A 1 116 ? 6.774 11.626 -1.508 1.00 60.91 116 LYS A N 1
ATOM 932 C CA . LYS A 1 116 ? 7.136 13.047 -1.559 1.00 60.91 116 LYS A CA 1
ATOM 933 C C . LYS A 1 116 ? 6.024 13.788 -2.298 1.00 60.91 116 LYS A C 1
ATOM 935 O O . LYS A 1 116 ? 5.825 13.538 -3.481 1.00 60.91 116 LYS A O 1
ATOM 940 N N . ALA A 1 117 ? 5.331 14.684 -1.610 1.00 55.25 117 ALA A N 1
ATOM 941 C CA . ALA A 1 117 ? 4.420 15.649 -2.221 1.00 55.25 117 ALA A CA 1
ATOM 942 C C . ALA A 1 117 ? 4.876 17.056 -1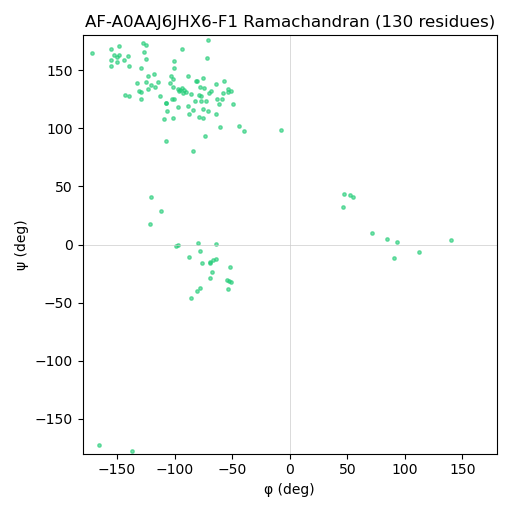.816 1.00 55.25 117 ALA A C 1
ATOM 944 O O . ALA A 1 117 ? 5.415 17.212 -0.721 1.00 55.25 117 ALA A O 1
ATOM 945 N N . ASP A 1 118 ? 4.724 18.039 -2.706 1.00 45.62 118 ASP A N 1
ATOM 946 C CA . ASP A 1 118 ? 5.248 19.410 -2.594 1.00 45.62 118 ASP A CA 1
ATOM 947 C C . ASP A 1 118 ? 5.155 19.990 -1.168 1.00 45.62 118 ASP A C 1
ATOM 949 O O . ASP A 1 118 ? 4.111 20.472 -0.737 1.00 45.62 118 ASP A O 1
ATOM 953 N N . GLY A 1 119 ? 6.267 19.918 -0.421 1.00 54.69 119 GLY A N 1
ATOM 954 C CA . GLY A 1 119 ? 6.386 20.433 0.949 1.00 54.69 119 GLY A CA 1
ATOM 955 C C . GLY A 1 119 ? 6.566 19.397 2.070 1.00 54.69 119 GLY A C 1
ATOM 956 O O . GLY A 1 119 ? 6.839 19.800 3.198 1.00 54.69 119 GLY A O 1
ATOM 957 N N . GLY A 1 120 ? 6.491 18.083 1.811 1.00 53.25 120 GLY A N 1
ATOM 958 C CA . GLY A 1 120 ? 6.676 17.074 2.864 1.00 53.25 120 GLY A CA 1
ATOM 959 C C . GLY A 1 120 ? 6.761 15.613 2.405 1.00 53.25 120 GLY A C 1
ATOM 960 O O . GLY A 1 120 ? 6.432 15.255 1.274 1.00 53.25 120 GLY A O 1
ATOM 961 N N . LYS A 1 121 ? 7.231 14.742 3.309 1.00 66.69 121 LYS A N 1
ATOM 962 C CA . LYS A 1 121 ? 7.090 13.283 3.181 1.00 66.69 121 LYS A CA 1
ATOM 963 C C . LYS A 1 121 ? 5.885 12.855 4.004 1.00 66.69 121 LYS A C 1
ATOM 965 O O . LYS A 1 121 ? 5.906 13.025 5.221 1.00 66.69 121 LYS A O 1
ATOM 970 N N . TYR A 1 122 ? 4.878 12.287 3.354 1.00 72.25 122 TYR A N 1
ATOM 971 C CA . TYR A 1 122 ? 3.695 11.773 4.038 1.00 72.25 122 TYR A CA 1
ATOM 972 C C . TYR A 1 122 ? 3.789 10.247 4.132 1.00 72.25 122 TYR A C 1
ATOM 974 O O . TYR A 1 122 ? 3.991 9.600 3.096 1.00 72.25 122 TYR A O 1
ATOM 982 N N . PRO A 1 123 ? 3.691 9.668 5.341 1.00 83.12 123 PRO A N 1
ATOM 983 C CA . PRO A 1 123 ? 3.651 8.225 5.505 1.00 83.12 123 PRO A CA 1
ATOM 984 C C . PRO A 1 123 ? 2.293 7.695 5.033 1.00 83.12 123 PRO A C 1
ATOM 986 O O . PRO A 1 123 ? 1.225 8.125 5.480 1.00 83.12 123 PRO A O 1
ATOM 989 N N . ILE A 1 124 ? 2.345 6.766 4.089 1.00 88.75 124 ILE A N 1
ATOM 990 C CA . ILE A 1 124 ? 1.192 6.082 3.517 1.00 88.75 124 ILE A CA 1
ATOM 991 C C . ILE A 1 124 ? 1.287 4.614 3.893 1.00 88.75 124 ILE A C 1
ATOM 993 O O . ILE A 1 124 ? 2.371 4.036 3.871 1.00 88.75 124 ILE A O 1
ATOM 997 N N . ALA A 1 125 ? 0.150 4.022 4.231 1.00 89.25 125 ALA A N 1
ATOM 998 C CA . ALA A 1 125 ? 0.042 2.583 4.386 1.00 89.25 125 ALA A CA 1
ATOM 999 C C . ALA A 1 125 ? -0.423 1.952 3.067 1.00 89.25 125 ALA A C 1
ATOM 1001 O O . ALA A 1 125 ? -1.412 2.400 2.474 1.00 89.25 125 ALA A O 1
ATOM 1002 N N . CYS A 1 126 ? 0.289 0.920 2.619 1.00 88.00 126 CYS A N 1
ATOM 1003 C CA . CYS A 1 126 ? -0.077 0.049 1.502 1.00 88.00 126 CYS A CA 1
ATOM 1004 C C . CYS A 1 126 ? -0.043 -1.428 1.908 1.00 88.00 126 CYS A C 1
ATOM 1006 O O . CYS A 1 126 ? 0.311 -1.746 3.042 1.00 88.00 126 CYS A O 1
ATOM 1008 N N . ALA A 1 127 ? -0.492 -2.314 1.011 1.00 86.31 127 ALA A N 1
ATOM 1009 C CA . ALA A 1 127 ? -0.628 -3.750 1.272 1.00 86.31 127 ALA A CA 1
ATOM 1010 C C . ALA A 1 127 ? -1.331 -4.047 2.616 1.00 86.31 127 ALA A C 1
ATOM 1012 O O . ALA A 1 127 ? -0.867 -4.858 3.414 1.00 86.31 127 ALA A O 1
ATOM 1013 N N . ILE A 1 128 ? -2.414 -3.315 2.905 1.00 89.69 128 ILE A N 1
ATOM 1014 C CA . ILE A 1 128 ? -3.094 -3.396 4.202 1.00 89.69 128 ILE A CA 1
ATOM 1015 C C . ILE A 1 128 ? -3.942 -4.659 4.250 1.00 89.69 128 ILE A C 1
ATOM 1017 O O . ILE A 1 128 ? -4.866 -4.821 3.443 1.00 89.69 128 ILE A O 1
ATOM 1021 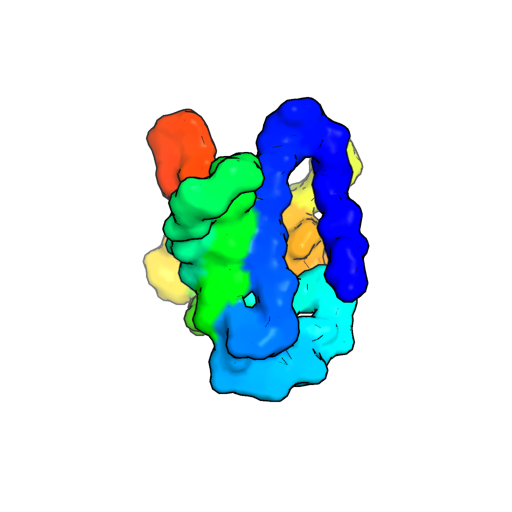N N . GLU A 1 129 ? -3.679 -5.491 5.251 1.00 90.31 129 GLU A N 1
ATOM 1022 C CA . GLU A 1 129 ? -4.361 -6.759 5.470 1.00 90.31 129 GLU A CA 1
ATOM 1023 C C . GLU A 1 129 ? -4.863 -6.868 6.918 1.00 90.31 129 GLU A C 1
ATOM 1025 O O . GLU A 1 129 ? -4.090 -6.616 7.850 1.00 90.31 129 GLU A O 1
ATOM 1030 N N . PRO A 1 130 ? -6.137 -7.249 7.135 1.00 91.12 130 PRO A N 1
ATOM 1031 C CA . PRO A 1 130 ? -6.653 -7.563 8.464 1.00 91.12 130 PRO A CA 1
ATOM 1032 C C . PRO A 1 130 ? -5.842 -8.668 9.144 1.00 91.12 130 PRO A C 1
ATOM 1034 O O . PRO A 1 130 ? -5.442 -9.639 8.504 1.00 91.12 130 PRO A O 1
ATOM 1037 N N . MET A 1 131 ? -5.628 -8.521 10.448 1.00 90.44 131 MET A N 1
ATOM 1038 C CA . MET A 1 131 ? -5.105 -9.578 11.312 1.00 90.44 131 MET A CA 1
ATOM 1039 C C . MET A 1 131 ? -6.285 -10.260 12.011 1.00 90.44 131 MET A C 1
ATOM 1041 O O . MET A 1 131 ? -7.180 -9.561 12.490 1.00 90.44 131 MET A O 1
ATOM 1045 N N . GLU A 1 132 ? -6.288 -11.595 12.032 1.00 79.81 132 GLU A N 1
ATOM 1046 C CA . GLU A 1 132 ? -7.233 -12.395 12.832 1.00 79.81 132 GLU A CA 1
ATOM 1047 C C . GLU A 1 132 ? -7.015 -12.207 14.340 1.00 79.81 132 GLU A C 1
ATOM 1049 O O . GLU A 1 132 ? -5.846 -12.013 14.758 1.00 79.81 132 GLU A O 1
#

Secondary structure (DSSP, 8-state):
--------TT---EE--GGGBSS-HHHHSSSTT--EEEEEEEP-STT-PEEEEEEEE----EEEEEEEEEEEETTEEEEEEEETT--EEEEEGGG-TTGGG--TT-EEEEEEEEEEETTEEEEEEEEEEE--